Protein AF-A0A928JG37-F1 (afdb_monomer)

Secondary structure (DSSP, 8-state):
---EEEEE-TTT--EEEEETT-SEEE-TTT--EEE---SS--------HHHHHHHHHHHHHHHHHHHHHHHHHHHHHHHHHHHHHHHHHHHHHHHHHHHHHHHHHHHHS-S--HHHHHHHHHHHHHHHHHHHHHHHHHHHTT--

Radius of gyration: 41.73 Å; Cα contacts (8 Å, |Δi|>4): 65; chains: 1; bounding box: 72×25×118 Å

Foldseek 3Di:
DWDWDWDQDPPPRDTDTHTPPDQWDADPVPRDIDGDDPDPDPPVPPPPVVVVVVVVVVVVVVVVVVVVVVVVVVVVVVVLVVVVVVVVVVLVVQVVVLVVVVVVCVVVDDDPDPVVVVVSVCSNVVSVVVVVVVCCVSVVVVVD

Mean predicted aligned error: 17.7 Å

Solvent-accessible surface area (backbone atoms only — not comparable to full-atom values): 8722 Å² total; per-residue (Å²): 137,87,59,71,45,81,45,68,38,93,87,77,66,47,83,42,81,43,58,75,89,54,58,63,48,64,40,91,86,79,64,50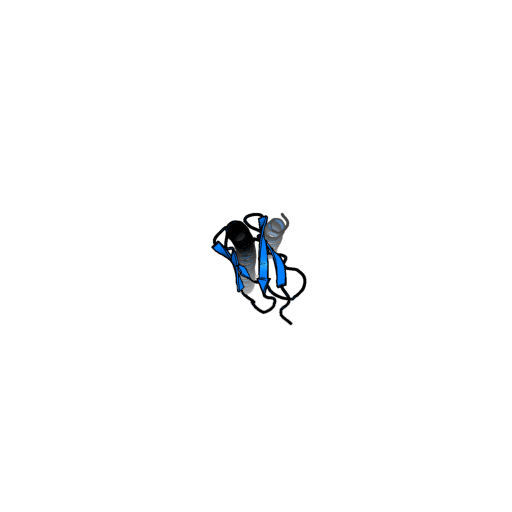,80,44,75,59,70,99,58,91,79,84,75,80,70,83,72,58,66,65,60,55,52,51,52,54,49,55,51,51,50,54,50,49,55,52,51,52,52,52,49,52,53,51,49,53,53,49,50,53,51,51,54,52,52,57,52,52,53,54,50,54,52,52,53,52,52,51,51,52,53,47,56,55,49,60,75,72,51,84,89,81,58,75,67,57,62,55,54,54,51,49,67,53,49,52,57,54,50,55,45,56,52,50,50,49,53,58,54,52,67,70,76,115

pLDDT: mean 72.77, std 12.43, range [42.16, 96.38]

Sequence (144 aa):
MINLIKLECPHCGANLEVKDDVRQCFCTYCGMKIVIDNNNEHIIRTIDEGQIREAELQYKLRILEIKEAKERESRERKVKLIAGISLGTLMLLSIIAGIICYTIAKNSYDNDNPLYGLGILFLIIIPCTCFIILLRVIFGVANK

Structure (mmCIF, N/CA/C/O backbone):
data_AF-A0A928JG37-F1
#
_entry.id   AF-A0A928JG37-F1
#
loop_
_atom_site.group_PDB
_atom_site.id
_atom_site.type_symbol
_atom_site.label_atom_id
_atom_site.label_alt_id
_atom_site.label_comp_id
_atom_site.label_asym_id
_atom_site.label_entity_id
_atom_site.label_seq_id
_atom_site.pdbx_PDB_ins_code
_atom_site.Cartn_x
_atom_site.Cartn_y
_atom_site.Cartn_z
_atom_site.occupancy
_atom_site.B_iso_or_equiv
_atom_site.auth_seq_id
_atom_site.auth_comp_id
_atom_site.auth_asym_id
_atom_site.auth_atom_id
_atom_site.pdbx_PDB_model_num
ATOM 1 N N . MET A 1 1 ? -21.736 2.932 73.886 1.00 42.16 1 MET A N 1
ATOM 2 C CA . MET A 1 1 ? -23.026 3.256 73.237 1.00 42.16 1 MET A CA 1
ATOM 3 C C . MET A 1 1 ? -23.073 2.510 71.919 1.00 42.16 1 MET A C 1
ATOM 5 O O . MET A 1 1 ? -22.064 2.509 71.231 1.00 42.16 1 MET A O 1
ATOM 9 N N . ILE A 1 2 ? -24.172 1.818 71.622 1.00 52.56 2 ILE A N 1
ATOM 10 C CA . ILE A 1 2 ? -24.361 1.083 70.364 1.00 52.56 2 ILE A CA 1
ATOM 11 C C . ILE A 1 2 ? -25.248 1.972 69.496 1.00 52.56 2 ILE A C 1
ATOM 13 O O . ILE A 1 2 ? -26.375 2.253 69.896 1.00 52.56 2 ILE A O 1
ATOM 17 N N . ASN A 1 3 ? -24.736 2.439 68.363 1.00 52.25 3 ASN A N 1
ATOM 18 C CA . ASN A 1 3 ? -25.525 3.192 67.394 1.00 52.25 3 ASN A CA 1
ATOM 19 C C . ASN A 1 3 ? -26.139 2.202 66.388 1.00 52.25 3 ASN A C 1
ATOM 21 O O . ASN A 1 3 ? -25.499 1.225 65.987 1.00 52.25 3 ASN A O 1
ATOM 25 N N . LEU A 1 4 ? -27.412 2.400 66.050 1.00 60.78 4 LEU A N 1
ATOM 26 C CA . LEU A 1 4 ? -28.122 1.606 65.050 1.00 60.78 4 LEU A CA 1
ATOM 27 C C . LEU A 1 4 ? -28.436 2.514 63.865 1.00 60.78 4 LEU A C 1
ATOM 29 O O . LEU A 1 4 ? -29.028 3.579 64.048 1.00 60.78 4 LEU A O 1
ATOM 33 N N . ILE A 1 5 ? -28.058 2.080 62.664 1.00 66.25 5 ILE A N 1
ATOM 34 C CA . ILE A 1 5 ? -28.374 2.773 61.417 1.00 66.25 5 ILE A CA 1
ATOM 35 C C . ILE A 1 5 ? -29.602 2.111 60.795 1.00 66.25 5 ILE A C 1
ATOM 37 O O . ILE A 1 5 ? -29.689 0.883 60.707 1.00 66.25 5 ILE A O 1
ATOM 41 N N . LYS A 1 6 ? -30.548 2.944 60.352 1.00 64.25 6 LYS A N 1
ATOM 42 C CA . LYS A 1 6 ? -31.675 2.524 59.515 1.00 64.25 6 LYS A CA 1
ATOM 43 C C . LYS A 1 6 ? -31.247 2.577 58.052 1.00 64.25 6 LYS A C 1
ATOM 45 O O . LYS A 1 6 ? -30.853 3.639 57.576 1.00 64.25 6 LYS A O 1
ATOM 50 N N . LEU A 1 7 ? -31.313 1.442 57.365 1.00 69.81 7 LEU A N 1
ATOM 51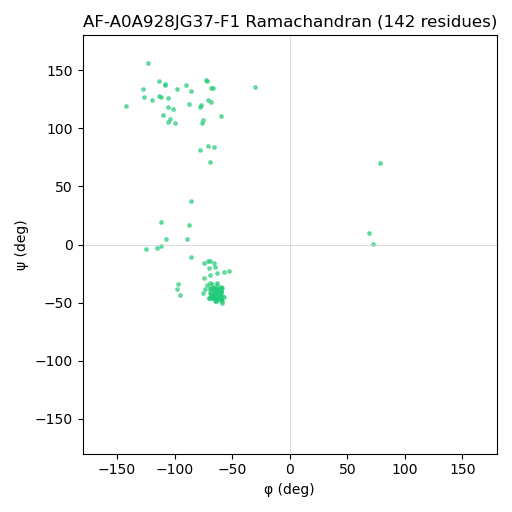 C CA . LEU A 1 7 ? -30.971 1.302 55.951 1.00 69.81 7 LEU A CA 1
ATOM 52 C C . LEU A 1 7 ? -32.135 0.642 55.209 1.00 69.81 7 LEU A C 1
ATOM 54 O O . LEU A 1 7 ? -32.663 -0.375 55.655 1.00 69.81 7 LEU A O 1
ATOM 58 N N . GLU A 1 8 ? -32.507 1.183 54.057 1.00 70.56 8 GLU A N 1
ATOM 59 C CA . GLU A 1 8 ? -33.472 0.550 53.159 1.00 70.56 8 GLU A CA 1
ATOM 60 C C . GLU A 1 8 ? -32.761 -0.445 52.233 1.00 70.56 8 GLU A C 1
ATOM 62 O O . GLU A 1 8 ? -31.726 -0.142 51.636 1.00 70.56 8 GLU A O 1
ATOM 67 N N . CYS A 1 9 ? -33.297 -1.661 52.110 1.00 71.19 9 CYS A N 1
ATOM 68 C CA . CYS A 1 9 ? -32.748 -2.651 51.189 1.00 71.19 9 CYS A CA 1
ATOM 69 C C . CYS A 1 9 ? -33.046 -2.251 49.731 1.00 71.19 9 CYS A C 1
ATOM 71 O O . CYS A 1 9 ? -34.220 -2.158 49.370 1.00 71.19 9 CYS A O 1
ATOM 73 N N . PRO A 1 10 ? -32.037 -2.132 48.847 1.00 70.81 10 PRO A N 1
ATOM 74 C CA . PRO A 1 10 ? -32.239 -1.691 47.462 1.00 70.81 10 PRO A CA 1
ATOM 75 C C . PRO A 1 10 ? -32.991 -2.706 46.585 1.00 70.81 10 PRO A C 1
ATOM 77 O O . PRO A 1 10 ? -33.432 -2.364 45.494 1.00 70.81 10 PRO A O 1
ATOM 80 N N . HIS A 1 11 ? -33.135 -3.955 47.038 1.00 67.25 11 HIS A N 1
ATOM 81 C CA . HIS A 1 11 ? -33.790 -5.018 46.273 1.00 67.25 11 HIS A CA 1
ATOM 82 C C . HIS A 1 11 ? -35.260 -5.239 46.650 1.00 67.25 11 HIS A C 1
ATOM 84 O O . HIS A 1 11 ? -36.062 -5.592 45.793 1.00 67.25 11 HIS A O 1
ATOM 90 N N . CYS A 1 12 ? -35.632 -5.056 47.920 1.00 73.75 12 CYS A N 1
ATOM 91 C CA . CYS A 1 12 ? -37.006 -5.293 48.384 1.00 73.75 12 CYS A CA 1
ATOM 92 C C . CYS A 1 12 ? -37.659 -4.093 49.082 1.00 73.75 12 CYS A C 1
ATOM 94 O O . CYS A 1 12 ? -38.822 -4.189 49.461 1.00 73.75 12 CYS A O 1
ATOM 96 N N . GLY A 1 13 ? -36.933 -2.991 49.290 1.00 71.88 13 GLY A N 1
ATOM 97 C CA . GLY A 1 13 ? -37.442 -1.792 49.965 1.00 71.88 13 GLY A CA 1
ATOM 98 C C . GLY A 1 13 ? -37.722 -1.972 51.461 1.00 71.88 13 GLY A C 1
ATOM 99 O O . GLY A 1 13 ? -38.336 -1.109 52.077 1.00 71.88 13 GLY A O 1
ATOM 100 N N . ALA A 1 14 ? -37.311 -3.092 52.065 1.00 75.31 14 ALA A N 1
ATOM 101 C CA . ALA A 1 14 ? -37.513 -3.320 53.490 1.00 75.31 14 ALA A CA 1
ATOM 102 C C . ALA A 1 14 ? -36.585 -2.428 54.328 1.00 75.31 14 ALA A C 1
ATOM 104 O O . ALA A 1 14 ? -35.407 -2.274 54.000 1.00 75.31 14 ALA A O 1
ATOM 105 N N . ASN A 1 15 ? -37.104 -1.903 55.440 1.00 73.12 15 ASN A N 1
ATOM 106 C CA . ASN A 1 15 ? -36.322 -1.176 56.437 1.00 73.12 15 ASN A CA 1
ATOM 107 C C . ASN A 1 15 ? -35.540 -2.161 57.312 1.00 73.12 15 ASN A C 1
ATOM 109 O O . ASN A 1 15 ? -36.133 -2.997 57.998 1.00 73.12 15 ASN A O 1
ATOM 113 N N . LEU A 1 16 ? -34.211 -2.073 57.278 1.00 73.56 16 LEU A N 1
ATOM 114 C CA . LEU A 1 16 ? -33.307 -2.865 58.105 1.00 73.56 16 LEU A CA 1
ATOM 115 C C . LEU A 1 16 ? -32.678 -1.972 59.171 1.00 73.56 16 LEU A C 1
ATOM 117 O O . LEU A 1 16 ? -32.212 -0.869 58.891 1.00 73.56 16 LEU A O 1
ATOM 121 N N . GLU A 1 17 ? -32.611 -2.497 60.390 1.00 65.44 17 GLU A N 1
ATOM 122 C CA . GLU A 1 17 ? -31.877 -1.889 61.495 1.00 65.44 17 GLU A CA 1
ATOM 123 C C . GLU A 1 17 ? -30.580 -2.678 61.692 1.00 65.44 17 GLU A C 1
ATOM 125 O O . GLU A 1 17 ? -30.598 -3.832 62.127 1.00 65.44 17 GLU A O 1
ATOM 130 N N . VAL A 1 18 ? -29.447 -2.084 61.313 1.00 68.88 18 VAL A N 1
ATOM 131 C CA . VAL A 1 18 ? -28.128 -2.734 61.364 1.00 68.88 18 VAL A CA 1
ATOM 132 C C . VAL A 1 18 ? -27.260 -2.020 62.398 1.00 68.88 18 VAL A C 1
ATOM 134 O O . VAL A 1 18 ? -27.305 -0.797 62.538 1.00 68.88 18 VAL A O 1
ATOM 137 N N . LYS A 1 19 ? -26.480 -2.792 63.164 1.00 63.88 19 LYS A N 1
ATOM 138 C CA . LYS A 1 19 ? -25.493 -2.237 64.099 1.00 63.88 19 LYS A CA 1
ATOM 139 C C . LYS A 1 19 ? -24.358 -1.582 63.309 1.00 63.88 19 LYS A C 1
ATOM 141 O O . LYS A 1 19 ? -23.833 -2.210 62.394 1.00 63.88 19 LYS A O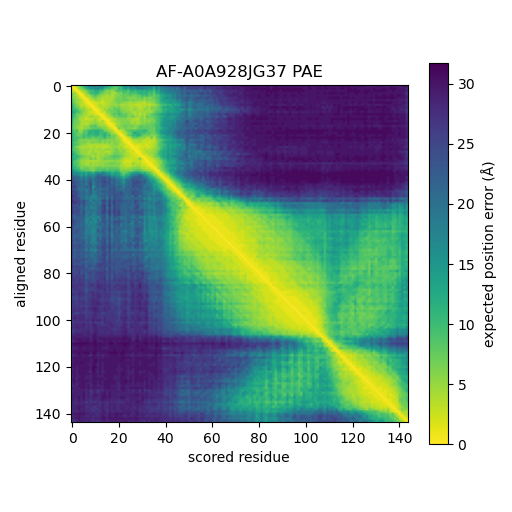 1
ATOM 146 N N . ASP A 1 20 ? -23.956 -0.384 63.726 1.00 60.22 20 ASP A N 1
ATOM 147 C CA . ASP A 1 20 ? -22.933 0.458 63.073 1.00 60.22 20 ASP A CA 1
ATOM 148 C C . ASP A 1 20 ? -21.582 -0.248 62.810 1.00 60.22 20 ASP A C 1
ATOM 150 O O . ASP A 1 20 ? -20.814 0.138 61.939 1.00 60.22 20 ASP A O 1
ATOM 154 N N . ASP A 1 21 ? -21.284 -1.312 63.559 1.00 60.59 21 ASP A N 1
ATOM 155 C CA . ASP A 1 21 ? -19.982 -1.994 63.549 1.00 60.59 21 ASP A CA 1
ATOM 156 C C . ASP A 1 21 ? -19.865 -3.124 62.501 1.00 60.59 21 ASP A C 1
ATOM 158 O O . ASP A 1 21 ? -18.877 -3.858 62.451 1.00 60.59 21 ASP A O 1
ATOM 162 N N . VAL A 1 22 ? -20.885 -3.323 61.658 1.00 62.94 22 VAL A N 1
ATOM 163 C CA . VAL A 1 22 ? -20.935 -4.458 60.725 1.00 62.94 22 VAL A CA 1
ATOM 164 C C . VAL A 1 22 ? -20.765 -3.995 59.277 1.00 62.94 22 VAL A C 1
ATOM 166 O O . VAL A 1 22 ? -21.663 -3.413 58.681 1.00 62.94 22 VAL A O 1
ATOM 169 N N . ARG A 1 23 ? -19.624 -4.345 58.668 1.00 63.69 23 ARG A N 1
ATOM 170 C CA . ARG A 1 23 ? -19.285 -4.009 57.265 1.00 63.69 23 ARG A CA 1
ATOM 171 C C . ARG A 1 23 ? -20.111 -4.762 56.214 1.00 63.69 23 ARG A C 1
ATOM 173 O O . ARG A 1 23 ? -20.152 -4.370 55.050 1.00 63.69 23 ARG A O 1
ATOM 180 N N . GLN A 1 24 ? -20.712 -5.891 56.590 1.00 67.69 24 GLN A N 1
ATOM 181 C CA . GLN A 1 24 ? -21.492 -6.749 55.694 1.00 67.69 24 GLN A CA 1
ATOM 182 C C . GLN A 1 24 ? -22.700 -7.310 56.439 1.00 67.69 24 GLN A C 1
ATOM 184 O O . GLN A 1 24 ? -22.537 -8.037 57.417 1.00 67.69 24 GLN A O 1
ATOM 189 N N . CYS A 1 25 ? -23.906 -7.012 55.970 1.00 72.56 25 CYS A N 1
ATOM 190 C CA . CYS A 1 25 ? -25.141 -7.530 56.544 1.00 72.56 25 CYS A CA 1
ATOM 191 C C . CYS A 1 25 ? -25.961 -8.274 55.488 1.00 72.56 25 CYS A C 1
ATOM 193 O O . CYS A 1 25 ? -25.805 -8.072 54.285 1.00 72.56 25 CYS A O 1
ATOM 195 N N . PHE A 1 26 ? -26.822 -9.177 55.943 1.00 73.06 26 PHE A N 1
ATOM 196 C CA . PHE A 1 26 ? -27.764 -9.876 55.079 1.00 73.06 26 PHE A CA 1
ATOM 197 C C . PHE A 1 26 ? -29.161 -9.353 55.359 1.00 73.06 26 PHE A C 1
ATOM 199 O O . PHE A 1 26 ? -29.542 -9.163 56.517 1.00 73.06 26 PHE A O 1
ATOM 206 N N . CYS A 1 27 ? -29.937 -9.135 54.304 1.00 76.81 27 CYS A N 1
ATOM 207 C CA . CYS A 1 27 ? -31.335 -8.792 54.466 1.00 76.81 27 CYS A CA 1
ATOM 208 C C . CYS A 1 27 ? -32.114 -9.984 55.027 1.00 76.81 27 CYS A C 1
ATOM 210 O O . CYS A 1 27 ? -32.161 -11.043 54.407 1.00 76.81 27 CYS A O 1
ATOM 212 N N . THR A 1 28 ? -32.778 -9.794 56.167 1.00 74.25 28 THR A N 1
ATOM 213 C CA . THR A 1 28 ? -33.654 -10.801 56.791 1.00 74.25 28 THR A CA 1
ATOM 214 C C . THR A 1 28 ? -34.888 -11.126 55.952 1.00 74.25 28 THR A C 1
ATOM 216 O O . THR A 1 28 ? -35.491 -12.175 56.148 1.00 74.25 28 THR A O 1
ATOM 219 N N . TYR A 1 29 ? -35.257 -10.249 55.015 1.00 77.81 29 TYR A N 1
ATOM 220 C CA . TYR A 1 29 ? -36.450 -10.405 54.183 1.00 77.81 29 TYR A CA 1
ATOM 221 C C . TYR A 1 29 ? -36.157 -11.052 52.825 1.00 77.81 29 TYR A C 1
ATOM 223 O O . TYR A 1 29 ? -36.910 -11.920 52.398 1.00 77.81 29 TYR A O 1
ATOM 231 N N . CYS A 1 30 ? -35.083 -10.648 52.134 1.00 74.69 30 CYS A N 1
ATOM 232 C CA . CYS A 1 30 ? -34.765 -11.147 50.787 1.00 74.69 30 CYS A CA 1
ATOM 233 C C . CYS A 1 30 ? -33.460 -11.954 50.699 1.00 74.69 30 CYS A C 1
ATOM 235 O O . CYS A 1 30 ? -33.119 -12.441 49.626 1.00 74.69 30 CYS A O 1
ATOM 237 N N . GLY A 1 31 ? -32.706 -12.083 51.795 1.00 71.75 31 GLY A N 1
ATOM 238 C CA . GLY A 1 31 ? -31.443 -12.827 51.840 1.00 71.75 31 GLY A CA 1
ATOM 239 C C . GLY A 1 31 ? -30.269 -12.156 51.118 1.00 71.75 31 GLY A C 1
ATOM 240 O O . GLY A 1 31 ? -29.170 -12.706 51.103 1.00 71.75 31 GLY A O 1
ATOM 241 N N . MET A 1 32 ? -30.467 -10.972 50.530 1.00 70.50 32 MET A N 1
ATOM 242 C CA . MET A 1 32 ? -29.428 -10.265 49.784 1.00 70.50 32 MET A CA 1
ATOM 243 C C . MET A 1 32 ? -28.291 -9.798 50.699 1.00 70.50 32 MET A C 1
ATOM 245 O O . MET A 1 32 ? -28.530 -9.220 51.761 1.00 70.50 32 MET A O 1
ATOM 249 N N . LYS A 1 33 ? -27.049 -10.021 50.255 1.00 76.19 33 LYS A N 1
ATOM 250 C CA . LYS A 1 33 ? -25.837 -9.523 50.908 1.00 76.19 33 LYS A CA 1
ATOM 251 C C . LYS A 1 33 ? -25.652 -8.036 50.598 1.00 76.19 33 LYS A C 1
ATOM 253 O O . LYS A 1 33 ? -25.503 -7.666 49.439 1.00 76.19 33 LYS A O 1
ATOM 258 N N . ILE A 1 34 ? -25.624 -7.206 51.633 1.00 72.00 34 ILE A N 1
ATOM 259 C CA . ILE A 1 34 ? -25.435 -5.757 51.561 1.00 72.00 34 ILE A CA 1
ATOM 260 C C . ILE A 1 34 ? -24.068 -5.432 52.172 1.00 72.00 34 ILE A C 1
ATOM 262 O O . ILE A 1 34 ? -23.756 -5.857 53.286 1.00 72.00 34 ILE A O 1
ATOM 266 N N . VAL A 1 35 ? -23.232 -4.710 51.427 1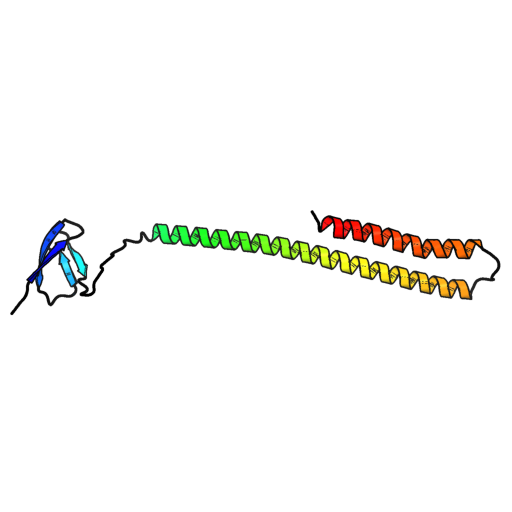.00 73.88 35 VAL A N 1
ATOM 267 C CA . VAL A 1 35 ? -21.909 -4.257 51.880 1.00 73.88 35 VAL A CA 1
ATOM 268 C C . VAL A 1 35 ? -22.008 -2.764 52.176 1.00 73.88 35 VAL A C 1
ATOM 270 O O . VAL A 1 35 ? -22.343 -1.989 51.286 1.00 73.88 35 VAL A O 1
ATOM 273 N N . ILE A 1 36 ? -21.762 -2.377 53.427 1.00 67.62 36 ILE A N 1
ATOM 274 C CA . ILE A 1 36 ? -21.846 -0.989 53.894 1.00 67.62 36 ILE A CA 1
ATOM 275 C C . ILE A 1 36 ? -20.414 -0.449 53.925 1.00 67.62 36 ILE A C 1
ATOM 277 O O . ILE A 1 36 ? -19.638 -0.828 54.802 1.00 67.62 36 ILE A O 1
ATOM 281 N N . ASP A 1 37 ? -20.047 0.387 52.950 1.00 63.50 37 ASP A N 1
ATOM 282 C CA . ASP A 1 37 ? -18.734 1.050 52.916 1.00 63.50 37 ASP A CA 1
ATOM 283 C C . ASP A 1 37 ? -18.884 2.532 53.293 1.00 63.50 37 ASP A C 1
ATOM 285 O O . ASP A 1 37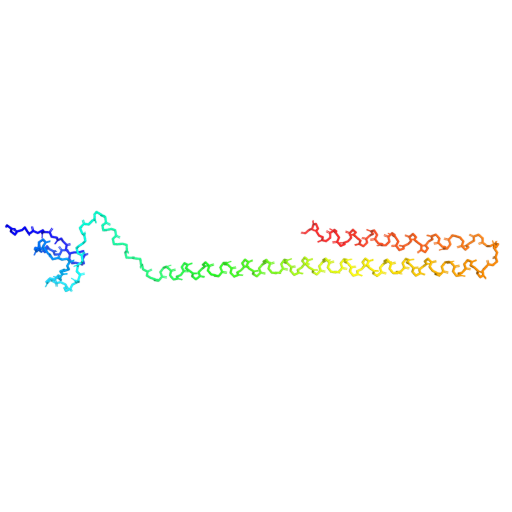 ? -19.719 3.236 52.728 1.00 63.50 37 ASP A O 1
ATOM 289 N N . ASN A 1 38 ? -18.126 3.001 54.286 1.00 53.69 38 ASN A N 1
ATOM 290 C CA . ASN A 1 38 ? -18.319 4.307 54.937 1.00 53.69 38 ASN A CA 1
ATOM 291 C C . ASN A 1 38 ? -17.612 5.463 54.204 1.00 53.69 38 ASN A C 1
ATOM 293 O O . ASN A 1 38 ? -17.067 6.365 54.833 1.00 53.69 38 ASN A O 1
ATOM 297 N N . ASN A 1 39 ? -17.596 5.437 52.874 1.00 49.47 39 ASN A N 1
ATOM 298 C CA . ASN A 1 39 ? -17.105 6.546 52.068 1.00 49.47 39 ASN A CA 1
ATOM 299 C C . ASN A 1 39 ? -18.177 6.940 51.054 1.00 49.47 39 ASN A C 1
ATOM 301 O O . ASN A 1 39 ? -18.702 6.099 50.330 1.00 49.47 39 ASN A O 1
ATOM 305 N N . ASN A 1 40 ? -18.499 8.233 51.070 1.00 47.84 40 ASN A N 1
ATOM 306 C CA . ASN A 1 40 ? -19.389 8.937 50.157 1.00 47.84 40 ASN A CA 1
ATOM 307 C C . ASN A 1 40 ? -19.420 8.346 48.737 1.00 47.84 40 ASN A C 1
ATOM 309 O O . ASN A 1 40 ? -18.378 8.118 48.129 1.00 47.84 40 ASN A O 1
ATOM 313 N N . GLU A 1 41 ? -20.647 8.236 48.218 1.00 47.12 41 GLU A N 1
ATOM 314 C CA . GLU A 1 41 ? -21.014 7.889 46.838 1.00 47.12 41 GLU A CA 1
ATOM 315 C C . GLU A 1 41 ? -20.944 6.395 46.478 1.00 47.12 41 GLU A C 1
ATOM 317 O O . GLU A 1 41 ? -20.181 5.949 45.623 1.00 47.12 41 GLU A O 1
ATOM 322 N N . HIS A 1 42 ? -21.876 5.619 47.046 1.00 45.06 42 HIS A N 1
ATOM 323 C CA . HIS A 1 42 ? -22.293 4.322 46.496 1.00 45.06 42 HIS A CA 1
ATOM 324 C C . HIS A 1 42 ? -23.062 4.512 45.184 1.00 45.06 42 HIS A C 1
ATOM 326 O O . HIS A 1 42 ? -24.272 4.300 45.111 1.00 45.06 42 HIS A O 1
ATOM 332 N N . ILE A 1 43 ? -22.368 4.895 44.113 1.00 49.69 43 ILE A N 1
ATOM 333 C CA . ILE A 1 43 ? -22.881 4.662 42.764 1.00 49.69 43 ILE A CA 1
ATOM 334 C C . ILE A 1 43 ? -22.634 3.183 42.455 1.00 49.69 43 ILE A C 1
ATOM 336 O O . ILE A 1 43 ? -21.669 2.820 41.783 1.00 49.69 43 ILE A O 1
ATOM 340 N N . ILE A 1 44 ? -23.512 2.309 42.950 1.00 52.91 44 ILE A N 1
ATOM 341 C CA . ILE A 1 44 ? -23.574 0.922 42.482 1.00 52.91 44 ILE A CA 1
ATOM 342 C C . ILE A 1 44 ? -24.143 0.978 41.061 1.00 52.91 44 ILE A C 1
ATOM 344 O O . ILE A 1 44 ? -25.349 0.887 40.844 1.00 52.91 44 ILE A O 1
ATOM 348 N N . ARG A 1 45 ? -23.278 1.210 40.067 1.00 54.28 45 ARG A N 1
ATOM 349 C CA . ARG A 1 45 ? -23.646 1.007 38.665 1.00 54.28 45 ARG A CA 1
ATOM 350 C C . ARG A 1 45 ? -23.642 -0.495 38.446 1.00 54.28 45 ARG A C 1
ATOM 352 O O . ARG A 1 45 ? -22.578 -1.107 38.406 1.00 54.28 45 ARG A O 1
ATOM 359 N N . THR A 1 46 ? -24.820 -1.087 38.313 1.00 58.16 46 THR A N 1
ATOM 360 C CA . THR A 1 46 ? -24.975 -2.430 37.755 1.00 58.16 46 THR A CA 1
ATOM 361 C C . THR A 1 46 ? -24.557 -2.343 36.292 1.00 58.16 46 THR A C 1
ATOM 363 O O . THR A 1 46 ? -25.372 -2.057 35.419 1.00 58.16 46 THR A O 1
ATOM 366 N N . ILE A 1 47 ? -23.253 -2.437 36.023 1.00 60.22 47 ILE A N 1
ATOM 367 C CA . ILE A 1 47 ? -22.777 -2.473 34.649 1.00 60.22 47 ILE A CA 1
ATOM 368 C C . ILE A 1 47 ? -23.073 -3.881 34.160 1.00 60.22 47 ILE A C 1
ATOM 370 O O . ILE A 1 47 ? -22.427 -4.838 34.575 1.00 60.22 47 ILE A O 1
ATOM 374 N N . ASP A 1 48 ? -24.107 -3.992 33.338 1.00 60.00 48 ASP A N 1
ATOM 375 C CA . ASP A 1 48 ? -24.493 -5.247 32.719 1.00 60.00 48 ASP A CA 1
ATOM 376 C C . ASP A 1 48 ? -23.303 -5.741 31.878 1.00 60.00 48 ASP A C 1
ATOM 378 O O . ASP A 1 48 ? -22.919 -5.108 30.887 1.00 60.00 48 ASP A O 1
ATOM 382 N N . GLU A 1 49 ? -22.657 -6.830 32.305 1.00 67.75 49 GLU A N 1
ATOM 383 C CA . GLU A 1 49 ? -21.427 -7.350 31.684 1.00 67.75 49 GLU A CA 1
ATOM 384 C C . GLU A 1 49 ? -21.618 -7.648 30.187 1.00 67.75 49 GLU A C 1
ATOM 386 O O . GLU A 1 49 ? -20.658 -7.622 29.411 1.00 67.75 49 GLU A O 1
ATOM 391 N N . GLY A 1 50 ? -22.869 -7.876 29.767 1.00 69.75 50 GLY A N 1
ATOM 392 C CA . GLY A 1 50 ? -23.262 -8.016 28.368 1.00 69.75 50 GLY A CA 1
ATOM 393 C C . GLY A 1 50 ? -22.949 -6.774 27.529 1.00 69.75 50 GLY A C 1
ATOM 394 O O . GLY A 1 50 ? -22.320 -6.898 26.480 1.00 69.75 50 GLY A O 1
ATOM 395 N N . GLN A 1 51 ? -23.285 -5.571 28.008 1.00 73.56 51 GLN A N 1
ATOM 396 C CA . GLN A 1 51 ? -23.069 -4.337 27.240 1.00 73.56 51 GLN A CA 1
ATOM 397 C C . GLN A 1 51 ? -21.591 -3.954 27.138 1.00 73.56 51 GLN A C 1
ATOM 399 O O . GLN A 1 51 ? -21.148 -3.476 26.092 1.00 73.56 51 GLN A O 1
ATOM 404 N N . ILE A 1 52 ? -20.799 -4.213 28.186 1.00 78.06 52 ILE A N 1
ATOM 405 C CA . ILE A 1 52 ? -19.340 -4.030 28.119 1.00 78.06 52 ILE A CA 1
ATOM 406 C C . ILE A 1 52 ? -18.749 -4.963 27.059 1.00 78.06 52 ILE A C 1
ATOM 408 O O . ILE A 1 52 ? -17.939 -4.539 26.235 1.00 78.06 52 ILE A O 1
ATOM 412 N N . ARG A 1 53 ? -19.178 -6.230 27.042 1.00 82.44 53 ARG A N 1
ATOM 413 C CA . ARG A 1 53 ? -18.656 -7.236 26.114 1.00 82.44 53 ARG A CA 1
ATOM 414 C C . ARG A 1 53 ? -19.007 -6.922 24.661 1.00 82.44 53 ARG A C 1
ATOM 416 O O . ARG A 1 53 ? -18.166 -7.106 23.781 1.00 82.44 53 ARG A O 1
ATOM 423 N N . GLU A 1 54 ? -20.209 -6.415 24.405 1.00 86.56 54 GLU A N 1
ATOM 424 C CA . GLU A 1 54 ? -20.617 -5.949 23.077 1.00 86.56 54 GLU A CA 1
ATOM 425 C C . GLU A 1 54 ? -19.802 -4.733 22.619 1.00 86.56 54 GLU A C 1
ATOM 427 O O . GLU A 1 54 ? -19.308 -4.717 21.489 1.00 86.56 54 GLU A O 1
ATOM 432 N N . ALA A 1 55 ? -19.580 -3.753 23.500 1.00 87.69 55 ALA A N 1
ATOM 433 C CA . ALA A 1 55 ? -18.762 -2.579 23.200 1.00 87.69 55 ALA A CA 1
ATOM 434 C C . ALA A 1 55 ? -17.296 -2.951 22.909 1.00 87.69 55 ALA A C 1
ATOM 436 O O . ALA A 1 55 ? -16.698 -2.453 21.950 1.00 87.69 55 ALA A O 1
ATOM 437 N N . GLU A 1 56 ? -16.719 -3.873 23.685 1.00 90.69 56 G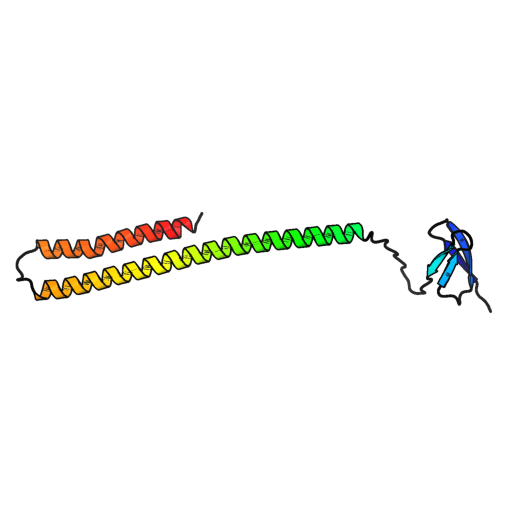LU A N 1
ATOM 438 C CA . GLU A 1 56 ? -15.376 -4.403 23.437 1.00 90.69 56 GLU A CA 1
ATOM 439 C C . GLU A 1 56 ? -15.282 -5.153 22.106 1.00 90.69 56 GLU A C 1
ATOM 441 O O . GLU A 1 56 ? -14.289 -5.016 21.383 1.00 90.69 56 GLU A O 1
ATOM 446 N N . LEU A 1 57 ? -16.303 -5.945 21.766 1.00 93.25 57 LEU A N 1
ATOM 447 C CA . LEU A 1 57 ? -16.344 -6.686 20.510 1.00 93.25 57 LEU A CA 1
ATOM 448 C C . LEU A 1 57 ? -16.420 -5.730 19.314 1.00 93.25 57 LEU A C 1
ATOM 450 O O . LEU A 1 57 ? -15.633 -5.866 18.376 1.00 93.25 57 LEU A O 1
ATOM 454 N N . GLN A 1 58 ? -17.294 -4.723 19.370 1.00 94.00 58 GLN A N 1
ATOM 455 C CA . GLN A 1 58 ? -17.408 -3.700 18.327 1.00 94.00 58 GLN A CA 1
ATOM 456 C C . GLN A 1 58 ? -16.108 -2.909 18.145 1.00 94.00 58 GLN A C 1
ATOM 458 O O . GLN A 1 58 ? -15.686 -2.651 17.016 1.00 94.00 58 GLN A O 1
ATOM 463 N N . TYR A 1 59 ? -15.433 -2.556 19.240 1.00 93.81 59 TYR A N 1
ATOM 464 C CA . TYR A 1 59 ? -14.145 -1.872 19.181 1.00 93.81 59 TYR A CA 1
ATOM 465 C C . TYR A 1 59 ? -13.064 -2.735 18.515 1.00 93.81 59 TYR A C 1
ATOM 467 O O . TYR A 1 59 ? -12.330 -2.252 17.647 1.00 93.81 59 TYR A O 1
ATOM 475 N N . LYS A 1 60 ? -12.995 -4.027 18.866 1.00 94.88 60 LYS A N 1
ATOM 476 C CA . LYS A 1 60 ? -12.064 -4.981 18.246 1.00 94.88 60 LYS A CA 1
ATOM 477 C C . LYS A 1 60 ? -12.316 -5.122 16.746 1.00 94.88 60 LYS A C 1
ATOM 479 O O . LYS A 1 60 ? -11.355 -5.044 15.985 1.00 94.88 60 LYS A O 1
ATOM 484 N N . LEU A 1 61 ? -13.574 -5.263 16.320 1.00 95.75 61 LEU A N 1
ATOM 485 C CA . LEU A 1 61 ? -13.939 -5.335 14.900 1.00 95.75 61 LEU A CA 1
ATOM 486 C C . LEU A 1 61 ? -13.492 -4.079 14.142 1.00 95.75 61 LEU A C 1
ATOM 488 O O . LEU A 1 61 ? -12.778 -4.189 13.147 1.00 95.75 61 LEU A O 1
ATOM 492 N N . ARG A 1 62 ? -13.782 -2.885 14.674 1.00 95.31 62 ARG A N 1
ATOM 493 C CA . ARG A 1 62 ? -13.365 -1.616 14.056 1.00 95.31 62 ARG A CA 1
ATOM 494 C C . ARG A 1 62 ? -11.844 -1.503 13.914 1.00 95.31 62 ARG A C 1
ATOM 496 O O . ARG A 1 62 ? -11.346 -1.022 12.898 1.00 95.31 62 ARG A O 1
ATOM 503 N N . ILE A 1 63 ? -11.078 -1.926 14.923 1.00 96.38 63 ILE A N 1
ATOM 504 C CA . ILE A 1 63 ? -9.610 -1.915 14.832 1.00 96.38 63 ILE A CA 1
ATOM 505 C C . ILE A 1 63 ? -9.121 -2.864 13.738 1.00 96.38 63 ILE A C 1
ATOM 507 O O . ILE A 1 63 ? -8.178 -2.518 13.024 1.00 96.38 63 ILE A O 1
ATOM 511 N N . LEU A 1 64 ? -9.716 -4.054 13.626 1.00 95.88 64 LEU A N 1
ATOM 512 C CA . LEU A 1 64 ? -9.350 -5.029 12.599 1.00 95.88 64 LEU A CA 1
ATOM 513 C C . LEU A 1 64 ? -9.611 -4.469 11.197 1.00 95.88 64 LEU A C 1
ATOM 515 O O . LEU A 1 64 ? -8.697 -4.479 10.377 1.00 95.88 64 LEU A O 1
ATOM 519 N N . GLU A 1 65 ? -10.775 -3.864 10.961 1.00 94.94 65 GLU A N 1
ATOM 520 C CA . GLU A 1 65 ? -11.110 -3.216 9.684 1.00 94.94 65 GLU A CA 1
ATOM 521 C C . GLU A 1 65 ? -10.102 -2.120 9.307 1.00 94.94 65 GLU A C 1
ATOM 523 O O . GLU A 1 65 ? -9.602 -2.075 8.182 1.00 94.94 65 GLU A O 1
ATOM 528 N N . ILE A 1 66 ? -9.733 -1.259 10.263 1.00 95.94 66 ILE A N 1
ATOM 529 C CA . ILE A 1 66 ? -8.740 -0.198 10.036 1.00 95.94 66 ILE A CA 1
ATOM 530 C C . ILE A 1 66 ? -7.356 -0.790 9.740 1.00 95.94 66 ILE A C 1
ATOM 532 O O . ILE A 1 66 ? -6.621 -0.248 8.909 1.00 95.94 66 ILE A O 1
ATOM 536 N N . LYS A 1 67 ? -6.966 -1.879 10.415 1.00 94.50 67 LYS A N 1
ATOM 537 C CA . LYS A 1 67 ? -5.690 -2.564 10.155 1.00 94.50 67 LYS A CA 1
ATOM 538 C C . LYS A 1 67 ? -5.665 -3.151 8.748 1.00 94.50 67 LYS A C 1
ATOM 540 O O . LYS A 1 67 ? -4.711 -2.890 8.020 1.00 94.50 67 LYS A O 1
ATOM 545 N N . GLU A 1 68 ? -6.714 -3.859 8.341 1.00 93.94 68 GLU A N 1
ATOM 546 C CA . GLU A 1 68 ? -6.817 -4.432 6.997 1.00 93.94 68 GLU A CA 1
ATOM 547 C C . GLU A 1 68 ? -6.802 -3.353 5.908 1.00 93.94 68 GLU A C 1
ATOM 549 O O . GLU A 1 68 ? -6.093 -3.492 4.909 1.00 93.94 68 GLU A O 1
ATOM 554 N N . ALA A 1 69 ? -7.523 -2.246 6.112 1.00 91.62 69 ALA A N 1
ATOM 555 C CA . ALA A 1 69 ? -7.520 -1.114 5.188 1.00 91.62 69 ALA A CA 1
ATOM 556 C C . ALA A 1 69 ? -6.109 -0.522 5.026 1.00 91.62 69 ALA A C 1
ATOM 558 O O . ALA A 1 69 ? -5.619 -0.363 3.906 1.00 91.62 69 ALA A O 1
ATOM 559 N N . LYS A 1 70 ? -5.400 -0.285 6.138 1.00 92.00 70 LYS A N 1
ATOM 560 C CA . LYS A 1 70 ? -4.018 0.220 6.117 1.00 92.00 70 LYS A CA 1
ATOM 561 C C . LYS A 1 70 ? -3.048 -0.754 5.456 1.00 92.00 70 LYS A C 1
ATOM 563 O O . LYS A 1 70 ? -2.144 -0.325 4.735 1.00 92.00 70 LYS A O 1
ATOM 568 N N . GLU A 1 71 ? -3.210 -2.055 5.680 1.00 91.81 71 GLU A N 1
ATOM 569 C CA . GLU A 1 71 ? -2.368 -3.071 5.053 1.00 91.81 71 GLU A CA 1
ATOM 570 C C . GLU A 1 71 ? -2.560 -3.112 3.536 1.00 91.81 71 GLU A C 1
ATOM 572 O O . GLU A 1 71 ? -1.556 -3.138 2.814 1.00 91.81 71 GLU A O 1
ATOM 577 N N . ARG A 1 72 ? -3.806 -3.041 3.046 1.00 87.81 72 ARG A N 1
ATOM 578 C CA . ARG A 1 72 ? -4.116 -2.958 1.608 1.00 87.81 72 ARG A CA 1
ATOM 579 C C . ARG A 1 72 ? -3.466 -1.734 0.972 1.00 87.81 72 ARG A C 1
ATOM 581 O O . ARG A 1 72 ? -2.692 -1.886 0.029 1.00 87.81 72 ARG A O 1
ATOM 588 N N . GLU A 1 73 ? -3.647 -0.553 1.561 1.00 89.50 73 GLU A N 1
ATOM 589 C CA . GLU A 1 73 ? -3.005 0.670 1.067 1.00 89.50 73 GLU A CA 1
ATOM 590 C C . GLU A 1 73 ? -1.472 0.587 1.095 1.00 89.50 73 GLU A C 1
ATOM 592 O O . GLU A 1 73 ? -0.784 1.089 0.203 1.00 89.50 73 GLU A O 1
ATOM 597 N N . SER A 1 74 ? -0.895 -0.015 2.141 1.00 87.75 74 SER A N 1
ATOM 598 C CA . SER A 1 74 ? 0.558 -0.170 2.251 1.00 87.75 74 SER A CA 1
ATOM 599 C C . SER A 1 74 ? 1.107 -1.114 1.180 1.00 87.75 74 SER A C 1
ATOM 601 O O . SER A 1 74 ? 2.181 -0.862 0.632 1.00 87.75 74 SER A O 1
ATOM 603 N N . ARG A 1 75 ? 0.364 -2.178 0.851 1.00 86.50 75 ARG A N 1
ATOM 604 C CA . ARG A 1 75 ? 0.725 -3.147 -0.182 1.00 86.50 75 ARG A CA 1
ATOM 605 C C . ARG A 1 75 ? 0.656 -2.500 -1.556 1.00 86.50 75 ARG A C 1
ATOM 607 O O . ARG A 1 75 ? 1.614 -2.610 -2.311 1.00 86.50 75 ARG A O 1
ATOM 614 N N . GLU A 1 76 ? -0.407 -1.759 -1.843 1.00 84.25 76 GLU A N 1
ATOM 615 C CA . GLU A 1 76 ? -0.543 -1.018 -3.098 1.00 84.25 76 GLU A CA 1
ATOM 616 C C . GLU A 1 76 ? 0.559 0.027 -3.272 1.00 84.25 76 GLU A C 1
ATOM 618 O O . GLU A 1 76 ? 1.176 0.091 -4.334 1.00 84.25 76 GLU A O 1
ATOM 623 N N . ARG A 1 77 ? 0.881 0.799 -2.224 1.00 81.75 77 ARG A N 1
ATOM 624 C CA . ARG A 1 77 ? 1.999 1.756 -2.260 1.00 81.75 77 ARG A CA 1
ATOM 625 C C . ARG A 1 77 ? 3.331 1.066 -2.538 1.00 81.75 77 ARG A C 1
ATOM 627 O O . ARG A 1 77 ? 4.077 1.518 -3.402 1.00 81.75 77 ARG A O 1
ATOM 634 N N . LYS A 1 78 ? 3.621 -0.043 -1.853 1.00 82.38 78 LYS A N 1
ATOM 635 C CA . LYS A 1 78 ? 4.855 -0.816 -2.065 1.00 82.38 78 LYS A CA 1
ATOM 636 C C . LYS A 1 78 ? 4.928 -1.391 -3.478 1.00 82.38 78 LYS A C 1
ATOM 638 O O . LYS A 1 78 ? 5.971 -1.277 -4.108 1.00 82.38 78 LYS A O 1
ATOM 643 N N . VAL A 1 79 ? 3.835 -1.952 -3.995 1.00 82.19 79 VAL A N 1
ATOM 644 C CA . VAL A 1 79 ? 3.779 -2.493 -5.362 1.00 82.19 79 VAL A CA 1
ATOM 645 C C . V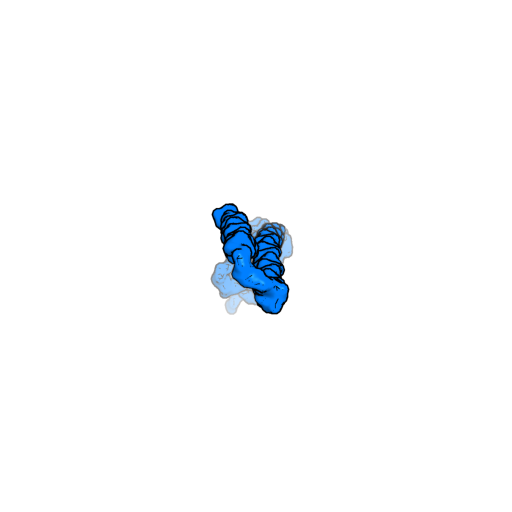AL A 1 79 ? 3.981 -1.384 -6.394 1.00 82.19 79 VAL A C 1
ATOM 647 O O . VAL A 1 79 ? 4.792 -1.556 -7.298 1.00 82.19 79 VAL A O 1
ATOM 650 N N . LYS A 1 80 ? 3.335 -0.221 -6.230 1.00 77.38 80 LYS A N 1
ATOM 651 C CA . LYS A 1 80 ? 3.529 0.947 -7.108 1.00 77.38 80 LYS A CA 1
ATOM 652 C C . LYS A 1 80 ? 4.983 1.440 -7.089 1.00 77.38 80 LYS A C 1
ATOM 654 O O . LYS A 1 80 ? 5.551 1.699 -8.148 1.00 77.38 80 LYS A O 1
ATOM 659 N N . LEU A 1 81 ? 5.608 1.513 -5.910 1.00 79.44 81 LEU A N 1
ATOM 660 C CA . LEU A 1 81 ? 7.013 1.914 -5.760 1.00 79.44 81 LEU A CA 1
ATOM 661 C C . LEU A 1 81 ? 7.978 0.909 -6.404 1.00 79.44 81 LEU A C 1
ATOM 663 O O . LEU A 1 81 ? 8.848 1.306 -7.175 1.00 79.44 81 LEU A O 1
ATOM 667 N N . ILE A 1 82 ? 7.814 -0.387 -6.131 1.00 81.50 82 ILE A N 1
ATOM 668 C CA . ILE A 1 82 ? 8.674 -1.445 -6.685 1.00 81.50 82 ILE A CA 1
ATOM 669 C C . ILE A 1 82 ? 8.513 -1.527 -8.210 1.00 81.50 82 ILE A C 1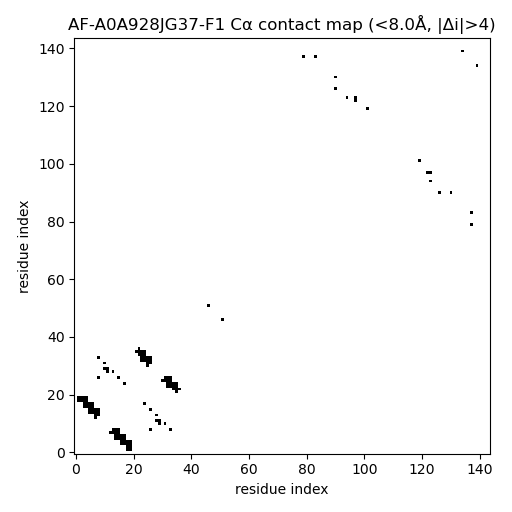
ATOM 671 O O . ILE A 1 82 ? 9.512 -1.615 -8.927 1.00 81.50 82 ILE A O 1
ATOM 675 N N . ALA A 1 83 ? 7.283 -1.431 -8.724 1.00 78.44 83 ALA A N 1
ATOM 676 C CA . ALA A 1 83 ? 7.018 -1.384 -10.160 1.00 78.44 83 ALA A CA 1
ATOM 677 C C . ALA A 1 83 ? 7.716 -0.182 -10.820 1.00 78.44 83 ALA A C 1
ATOM 679 O O . ALA A 1 83 ? 8.391 -0.353 -11.832 1.00 78.44 83 ALA A O 1
ATOM 680 N N . GLY A 1 84 ? 7.654 1.007 -10.208 1.00 78.00 84 GLY A N 1
ATOM 681 C CA . GLY A 1 84 ? 8.363 2.193 -10.698 1.00 78.00 84 GLY A CA 1
ATOM 682 C C . GLY A 1 84 ? 9.890 2.034 -10.714 1.00 78.00 84 GLY A C 1
ATOM 683 O O . GLY A 1 84 ? 10.533 2.359 -11.712 1.00 78.00 84 GLY A O 1
ATOM 684 N N . ILE A 1 85 ? 10.477 1.486 -9.644 1.00 82.56 85 ILE A N 1
ATOM 685 C CA . ILE A 1 85 ? 11.933 1.281 -9.530 1.00 82.56 85 ILE A CA 1
ATOM 686 C C . ILE A 1 85 ? 12.430 0.229 -10.537 1.00 82.56 85 ILE A C 1
ATOM 688 O O . ILE A 1 85 ? 13.432 0.446 -11.221 1.00 82.56 85 ILE A O 1
ATOM 692 N N . SER A 1 86 ? 11.727 -0.899 -10.666 1.00 79.62 86 SER A N 1
ATOM 693 C CA . SER A 1 86 ? 12.095 -1.966 -11.611 1.00 79.62 86 SER A CA 1
ATOM 694 C C . SER A 1 86 ? 12.046 -1.502 -13.075 1.00 79.62 86 SER A C 1
ATOM 696 O O . SER A 1 86 ? 12.957 -1.798 -13.845 1.00 79.62 86 SER A O 1
ATOM 698 N N . LEU A 1 87 ? 11.058 -0.685 -13.456 1.00 78.62 87 LEU A N 1
ATOM 699 C CA . LEU A 1 87 ? 11.001 -0.083 -14.792 1.00 78.62 87 LEU A CA 1
ATOM 700 C C . LEU A 1 87 ? 12.099 0.964 -15.020 1.00 78.62 87 LEU A C 1
ATOM 702 O O . LEU A 1 87 ? 12.704 0.995 -16.091 1.00 78.62 87 LEU A O 1
ATOM 706 N N . GLY A 1 88 ? 12.379 1.813 -14.026 1.00 78.88 88 GLY A N 1
ATOM 707 C CA . GLY A 1 88 ? 13.433 2.827 -14.127 1.00 78.88 88 GLY A CA 1
ATOM 708 C C . GLY A 1 88 ? 14.822 2.212 -14.312 1.00 78.88 88 GLY A C 1
ATOM 709 O O . GLY A 1 88 ? 15.603 2.679 -15.139 1.00 78.88 88 GLY A O 1
ATOM 710 N N . THR A 1 89 ? 15.111 1.123 -13.599 1.00 82.75 89 THR A N 1
ATOM 711 C CA . THR A 1 89 ? 16.387 0.399 -13.725 1.00 82.75 89 THR A CA 1
ATOM 712 C C . THR A 1 89 ? 16.547 -0.276 -15.090 1.00 82.75 89 THR A C 1
ATOM 714 O O . THR A 1 89 ? 17.600 -0.125 -15.707 1.00 82.75 89 THR A O 1
ATOM 717 N N . LEU A 1 90 ? 15.507 -0.931 -15.622 1.00 82.12 90 LEU A N 1
ATOM 718 C CA . LEU A 1 90 ? 15.527 -1.499 -16.981 1.00 82.12 90 LEU A CA 1
ATOM 719 C C . LEU A 1 90 ? 15.736 -0.429 -18.064 1.00 82.12 90 LEU A C 1
ATOM 721 O O . LEU A 1 90 ? 16.481 -0.648 -19.019 1.00 82.12 90 LEU A O 1
ATOM 725 N N . MET A 1 91 ? 15.137 0.751 -17.894 1.00 78.56 91 MET A N 1
ATOM 726 C CA . MET A 1 91 ? 15.331 1.875 -18.811 1.00 78.56 91 MET A CA 1
ATOM 727 C C . MET A 1 91 ? 16.763 2.407 -18.786 1.00 78.56 91 MET A C 1
ATOM 729 O O . MET A 1 91 ? 17.364 2.577 -19.847 1.00 78.56 91 MET A O 1
ATOM 733 N N . LEU A 1 92 ? 17.352 2.601 -17.605 1.00 82.25 92 LEU A N 1
ATOM 734 C CA . LEU A 1 92 ? 18.754 3.013 -17.489 1.00 82.25 92 LEU A CA 1
ATOM 735 C C . LEU A 1 92 ? 19.702 1.999 -18.144 1.00 82.25 92 LEU A C 1
ATOM 737 O O . LEU A 1 92 ? 20.611 2.399 -18.868 1.00 82.25 92 LEU A O 1
ATOM 741 N N . LEU A 1 93 ? 19.451 0.697 -17.970 1.00 85.06 93 LEU A N 1
ATOM 742 C CA . LEU A 1 93 ? 20.221 -0.359 -18.633 1.00 85.06 93 LEU A CA 1
ATOM 743 C C . LEU A 1 93 ? 20.105 -0.291 -20.162 1.00 85.06 93 LEU A C 1
ATOM 745 O O . LEU A 1 93 ? 21.117 -0.419 -20.848 1.00 85.06 93 LEU A O 1
ATOM 749 N N . SER A 1 94 ? 18.910 -0.030 -20.704 1.00 81.00 94 SER A N 1
ATOM 750 C CA . SER A 1 94 ? 18.720 0.128 -22.155 1.00 81.00 94 SER A CA 1
ATOM 751 C C . SER A 1 94 ? 19.456 1.343 -22.731 1.00 81.00 94 SER A C 1
ATOM 753 O O . SER A 1 94 ? 20.040 1.249 -23.810 1.00 81.00 94 SER A O 1
ATOM 755 N N . ILE A 1 95 ? 19.507 2.457 -21.992 1.00 79.81 95 ILE A N 1
ATOM 756 C CA . ILE A 1 95 ? 20.239 3.665 -22.394 1.00 79.81 95 ILE A CA 1
ATOM 757 C C . ILE A 1 95 ? 21.744 3.385 -22.406 1.00 79.81 95 ILE A C 1
ATOM 759 O O . ILE A 1 95 ? 22.424 3.711 -23.377 1.00 79.81 95 ILE A O 1
ATOM 763 N N . ILE A 1 96 ? 22.263 2.736 -21.360 1.00 84.12 96 ILE A N 1
ATOM 764 C CA . ILE A 1 96 ? 23.680 2.361 -21.266 1.00 84.12 96 ILE A CA 1
ATOM 765 C C . ILE A 1 96 ? 24.059 1.404 -22.405 1.00 84.12 96 ILE A C 1
ATOM 767 O O . ILE A 1 96 ? 25.067 1.624 -23.074 1.00 84.12 96 ILE A O 1
ATOM 771 N N . ALA A 1 97 ? 23.233 0.392 -22.682 1.00 82.19 97 ALA A N 1
ATOM 772 C CA . ALA A 1 97 ? 23.442 -0.529 -23.798 1.00 82.19 97 ALA A CA 1
ATOM 773 C C . ALA A 1 97 ? 23.435 0.197 -25.156 1.00 82.19 97 ALA A C 1
ATOM 775 O O . ALA A 1 97 ? 24.299 -0.059 -25.993 1.00 82.19 97 ALA A O 1
ATOM 776 N N . GLY A 1 98 ? 22.521 1.153 -25.352 1.00 78.12 98 GLY A N 1
ATOM 777 C CA . GLY A 1 98 ? 22.476 1.997 -26.547 1.00 78.12 98 GLY A CA 1
ATOM 778 C C . GLY A 1 98 ? 23.747 2.831 -26.738 1.00 78.12 98 GLY A C 1
ATOM 779 O O . GLY A 1 98 ? 24.278 2.894 -27.846 1.00 78.12 98 GLY A O 1
ATOM 780 N N . ILE A 1 99 ? 24.287 3.412 -25.660 1.00 80.88 99 ILE A N 1
ATOM 781 C CA . ILE A 1 99 ? 25.543 4.182 -25.689 1.00 80.88 99 ILE A CA 1
ATOM 782 C C . ILE A 1 99 ? 26.736 3.280 -26.035 1.00 80.88 99 ILE A C 1
ATOM 784 O O . ILE A 1 99 ? 27.584 3.673 -26.834 1.00 80.88 99 ILE A O 1
ATOM 788 N N . ILE A 1 100 ? 26.797 2.069 -25.478 1.00 83.38 100 ILE A N 1
ATOM 789 C CA . ILE A 1 100 ? 27.866 1.100 -25.771 1.00 83.38 100 ILE A CA 1
ATOM 790 C C . ILE A 1 100 ? 27.795 0.635 -27.234 1.00 83.38 100 ILE A C 1
ATOM 792 O O . ILE A 1 100 ? 28.811 0.607 -27.926 1.00 83.38 100 ILE A O 1
ATOM 796 N N . CYS A 1 101 ? 26.602 0.326 -27.748 1.00 76.19 101 CYS A N 1
ATOM 797 C CA . CYS A 1 101 ? 26.428 0.025 -29.170 1.00 76.19 101 CYS A CA 1
ATOM 798 C C . CYS A 1 101 ? 26.848 1.204 -30.056 1.00 76.19 101 CYS A C 1
ATOM 800 O O . CYS A 1 101 ? 27.494 0.996 -31.082 1.00 76.19 101 CYS A O 1
ATOM 802 N N . TYR A 1 102 ? 26.537 2.437 -29.650 1.00 74.75 102 TYR A N 1
ATOM 803 C CA . TYR A 1 102 ? 26.942 3.639 -30.372 1.00 74.75 102 TYR A CA 1
ATOM 804 C C . TYR A 1 102 ? 28.467 3.796 -30.445 1.00 74.75 102 TYR A C 1
ATOM 806 O O . TYR A 1 102 ? 28.993 4.075 -31.522 1.00 74.75 102 TYR A O 1
ATOM 814 N N . THR A 1 103 ? 29.195 3.595 -29.342 1.00 74.81 103 THR A N 1
ATOM 815 C CA . THR A 1 103 ? 30.661 3.738 -29.337 1.00 74.81 103 THR A CA 1
ATOM 816 C C . THR A 1 103 ? 31.347 2.666 -30.182 1.00 74.81 103 THR A C 1
ATOM 818 O O . THR A 1 103 ? 32.278 2.987 -30.919 1.00 74.81 103 THR A O 1
ATOM 821 N N . ILE A 1 104 ? 30.856 1.423 -30.148 1.00 76.62 104 ILE A N 1
ATOM 822 C CA . ILE A 1 104 ? 31.374 0.317 -30.972 1.00 76.62 104 ILE A CA 1
ATOM 823 C C . ILE A 1 104 ? 31.113 0.573 -32.459 1.00 76.62 104 ILE A C 1
ATOM 825 O O . ILE A 1 104 ? 32.009 0.408 -33.291 1.00 76.62 104 ILE A O 1
ATOM 829 N N . ALA A 1 105 ? 29.898 1.004 -32.798 1.00 70.69 105 ALA A N 1
ATOM 830 C CA . ALA A 1 105 ? 29.520 1.248 -34.180 1.00 70.69 105 ALA A CA 1
ATOM 831 C C . ALA A 1 105 ? 30.244 2.472 -34.757 1.00 70.69 105 ALA A C 1
ATOM 833 O O . ALA A 1 105 ? 30.735 2.407 -35.877 1.00 70.69 105 ALA A O 1
ATOM 834 N N . LYS A 1 106 ? 30.424 3.542 -33.968 1.00 69.88 106 LYS A N 1
ATOM 835 C CA . LYS A 1 106 ? 31.254 4.693 -34.357 1.00 69.88 106 LYS A CA 1
ATOM 836 C C . LYS A 1 106 ? 32.705 4.292 -34.634 1.00 69.88 106 LYS A C 1
ATOM 838 O O . LYS A 1 106 ? 33.318 4.842 -35.538 1.00 69.88 106 LYS A O 1
ATOM 843 N N . ASN A 1 107 ? 33.256 3.349 -33.872 1.00 70.69 107 ASN A N 1
ATOM 844 C CA . ASN A 1 107 ? 34.637 2.898 -34.052 1.00 70.69 107 ASN A CA 1
ATOM 845 C C . ASN A 1 107 ? 34.835 2.004 -35.293 1.00 70.69 107 ASN A C 1
ATOM 847 O O . ASN A 1 107 ? 35.968 1.785 -35.704 1.00 70.69 107 ASN A O 1
ATOM 851 N N . SER A 1 108 ? 33.751 1.476 -35.873 1.00 70.00 108 SER A N 1
ATOM 852 C CA . SER A 1 108 ? 33.799 0.510 -36.982 1.00 70.00 108 SER A CA 1
ATOM 853 C C . SER A 1 108 ? 33.274 1.066 -38.313 1.00 70.00 108 SER A C 1
ATOM 855 O O . SER A 1 108 ? 33.255 0.329 -39.295 1.00 70.00 108 SER A O 1
ATOM 857 N N . TYR A 1 109 ? 32.809 2.320 -38.358 1.00 62.31 109 TYR A N 1
ATOM 858 C CA . TYR A 1 109 ? 32.071 2.868 -39.500 1.00 62.31 109 TYR A CA 1
ATOM 859 C C . TYR A 1 109 ? 32.786 4.073 -40.120 1.00 62.31 109 TYR A C 1
ATOM 861 O O . TYR A 1 109 ? 33.078 5.052 -39.434 1.00 62.31 109 TYR A O 1
ATOM 869 N N . ASP A 1 110 ? 33.051 3.979 -41.422 1.00 62.22 110 ASP A N 1
ATOM 870 C CA . ASP A 1 110 ? 33.641 5.038 -42.243 1.00 62.22 110 ASP A CA 1
ATOM 871 C C . ASP A 1 110 ? 32.616 6.171 -42.488 1.00 62.22 110 ASP A C 1
ATOM 873 O O . ASP A 1 110 ? 31.410 5.936 -42.595 1.00 62.22 110 ASP A O 1
ATOM 877 N N . ASN A 1 111 ? 33.075 7.419 -42.478 1.00 61.16 111 ASN A N 1
ATOM 878 C CA . ASN A 1 111 ? 32.387 8.563 -41.852 1.00 61.16 111 ASN A CA 1
ATOM 879 C C . ASN A 1 111 ? 31.355 9.347 -42.699 1.00 61.16 111 ASN A C 1
ATOM 881 O O . ASN A 1 111 ? 30.975 10.451 -42.310 1.00 61.16 111 ASN A O 1
ATOM 885 N N . ASP A 1 112 ? 30.843 8.822 -43.813 1.00 66.56 112 ASP A N 1
ATOM 886 C CA . ASP A 1 112 ? 30.302 9.727 -44.850 1.00 66.56 112 ASP A CA 1
ATOM 887 C C . ASP A 1 112 ? 28.766 9.773 -44.995 1.00 66.56 112 ASP A C 1
ATOM 889 O O . ASP A 1 112 ? 28.245 10.478 -45.859 1.00 66.56 112 ASP A O 1
ATOM 893 N N . ASN A 1 113 ? 28.000 9.090 -44.132 1.00 62.75 113 ASN A N 1
ATOM 894 C CA . ASN A 1 113 ? 26.533 9.041 -44.246 1.00 62.75 113 ASN A CA 1
ATOM 895 C C . ASN A 1 113 ? 25.807 9.900 -43.182 1.00 62.75 113 ASN A C 1
ATOM 897 O O . ASN A 1 113 ? 25.648 9.460 -42.039 1.00 62.75 113 ASN A O 1
ATOM 901 N N . PRO A 1 114 ? 25.240 11.073 -43.540 1.00 63.25 114 PRO A N 1
ATOM 902 C CA . PRO A 1 114 ? 24.516 11.947 -42.602 1.00 63.25 114 PRO A CA 1
ATOM 903 C C . PRO A 1 114 ? 23.219 11.325 -42.049 1.00 63.25 114 PRO A C 1
ATOM 905 O O . PRO A 1 114 ? 22.698 11.764 -41.023 1.00 63.25 114 PRO A O 1
ATOM 908 N N . LEU A 1 115 ? 22.711 10.265 -42.688 1.00 59.38 115 LEU A N 1
ATOM 909 C CA . LEU A 1 115 ? 21.528 9.521 -42.245 1.00 59.38 115 LEU A CA 1
ATOM 910 C C . LEU A 1 115 ? 21.780 8.729 -40.947 1.00 59.38 115 LEU A C 1
ATOM 912 O O . LEU A 1 115 ? 20.858 8.514 -40.160 1.00 59.38 115 LEU A O 1
ATOM 916 N N . TYR A 1 116 ? 23.036 8.348 -40.688 1.00 66.31 116 TYR A N 1
ATOM 917 C CA . TYR A 1 116 ? 23.427 7.610 -39.487 1.00 66.31 116 TYR A CA 1
ATOM 918 C C . TYR A 1 116 ? 23.285 8.477 -38.224 1.00 66.31 116 TYR A C 1
ATOM 920 O O . TYR A 1 116 ? 22.715 8.041 -37.223 1.00 66.31 116 TYR A O 1
ATOM 928 N N . GLY A 1 117 ? 23.697 9.748 -38.299 1.00 65.69 117 GLY A N 1
ATOM 929 C CA . GLY A 1 117 ? 23.572 10.706 -37.193 1.00 65.69 117 GLY A CA 1
ATOM 930 C C . GLY A 1 117 ? 22.121 11.003 -36.797 1.00 65.69 117 GLY A C 1
ATOM 931 O O . GLY A 1 117 ? 21.816 11.137 -35.613 1.00 65.69 117 GLY A O 1
ATOM 932 N N . LEU A 1 118 ? 21.206 11.029 -37.772 1.00 65.25 118 LEU A N 1
ATOM 933 C CA . LEU A 1 118 ? 19.767 11.185 -37.534 1.00 65.25 118 LEU A CA 1
ATOM 934 C C . LEU A 1 118 ? 19.157 9.955 -36.848 1.00 65.25 118 LEU A C 1
ATOM 936 O O . LEU A 1 118 ? 18.415 10.108 -35.878 1.00 65.25 118 LEU A O 1
ATOM 940 N N . GLY A 1 119 ? 19.505 8.742 -37.291 1.00 68.31 119 GLY A N 1
ATOM 941 C CA . GLY A 1 119 ? 19.024 7.496 -36.677 1.00 68.31 119 GLY A CA 1
ATOM 942 C C . GLY A 1 119 ? 19.418 7.351 -35.200 1.00 68.31 119 GLY A C 1
ATOM 943 O O . GLY A 1 119 ? 18.616 6.899 -34.384 1.00 68.31 119 GLY A O 1
ATOM 944 N N . ILE A 1 120 ? 20.614 7.815 -34.831 1.00 68.12 120 ILE A N 1
ATOM 945 C CA . ILE A 1 120 ? 21.114 7.802 -33.445 1.00 68.12 120 ILE A CA 1
ATOM 946 C C . ILE A 1 120 ? 20.348 8.787 -32.550 1.00 68.12 120 ILE A C 1
ATOM 948 O O . ILE A 1 120 ? 20.057 8.472 -31.395 1.00 68.12 120 ILE A O 1
ATOM 952 N N . LEU A 1 121 ? 19.973 9.958 -33.077 1.00 68.00 121 LEU A N 1
ATOM 953 C CA . LEU A 1 121 ? 19.199 10.956 -32.334 1.00 68.00 121 LEU A CA 1
ATOM 954 C C . LEU A 1 121 ? 17.811 10.411 -31.953 1.00 68.00 121 LEU A C 1
ATOM 956 O O . LEU A 1 121 ? 17.355 10.576 -30.821 1.00 68.00 121 LEU A O 1
ATOM 960 N N . PHE A 1 122 ? 17.169 9.687 -32.873 1.00 70.19 122 PHE A N 1
ATOM 961 C CA . PHE A 1 122 ? 15.884 9.031 -32.625 1.00 70.19 122 PHE A CA 1
ATOM 962 C C . PHE A 1 122 ? 15.992 7.859 -31.639 1.00 70.19 122 PHE A C 1
ATOM 964 O O . PHE A 1 122 ? 15.089 7.682 -30.821 1.00 70.19 122 PHE A O 1
ATOM 971 N N . LEU A 1 123 ? 17.109 7.125 -31.631 1.00 67.75 123 LEU A N 1
ATOM 972 C CA . LEU A 1 123 ? 17.364 6.027 -30.688 1.00 67.75 123 LEU A CA 1
ATOM 973 C C . LEU A 1 123 ? 17.429 6.488 -29.225 1.00 67.75 123 LEU A C 1
ATOM 975 O O . LEU A 1 123 ? 17.157 5.696 -28.333 1.00 67.75 123 LEU A O 1
ATOM 979 N N . ILE A 1 124 ? 17.757 7.757 -28.972 1.00 70.69 124 ILE A N 1
ATOM 980 C CA . ILE A 1 124 ? 17.834 8.336 -27.621 1.00 70.69 124 ILE A CA 1
ATOM 981 C C . ILE A 1 124 ? 16.546 9.101 -27.276 1.00 70.69 124 ILE A C 1
ATOM 983 O O . ILE A 1 124 ? 16.052 9.029 -26.151 1.00 70.69 124 ILE A O 1
ATOM 987 N N . ILE A 1 125 ? 15.957 9.810 -28.242 1.00 74.19 125 ILE A N 1
ATOM 988 C CA . ILE A 1 125 ? 14.765 10.641 -28.014 1.00 74.19 125 ILE A CA 1
ATOM 989 C C . ILE A 1 125 ? 13.498 9.792 -27.841 1.00 74.19 125 ILE A C 1
ATOM 991 O O . ILE A 1 125 ? 12.665 10.103 -26.989 1.00 74.19 125 ILE A O 1
ATOM 995 N N . ILE A 1 126 ? 13.341 8.704 -28.597 1.0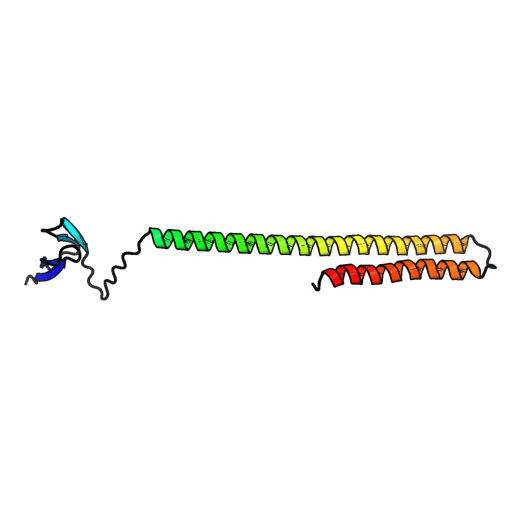0 74.25 126 ILE A N 1
ATOM 996 C CA . ILE A 1 126 ? 12.165 7.825 -28.500 1.00 74.25 126 ILE A CA 1
ATOM 997 C C . ILE A 1 126 ? 12.066 7.150 -27.118 1.00 74.25 126 ILE A C 1
ATOM 999 O O . ILE A 1 126 ? 11.011 7.265 -26.492 1.00 74.25 126 ILE A O 1
ATOM 1003 N N . PRO A 1 127 ? 13.124 6.530 -26.557 1.00 74.06 127 PRO A N 1
ATOM 1004 C CA . PRO A 1 127 ? 13.038 5.982 -25.206 1.00 74.06 127 PRO A CA 1
ATOM 1005 C C . PRO A 1 127 ? 12.853 7.075 -24.149 1.00 74.06 127 PRO A C 1
ATOM 1007 O O . PRO A 1 127 ? 12.058 6.882 -23.234 1.00 74.06 127 PRO A O 1
ATOM 1010 N N . CYS A 1 128 ? 13.483 8.247 -24.291 1.00 72.19 128 CYS A N 1
ATOM 1011 C CA . CYS A 1 128 ? 13.278 9.370 -23.369 1.00 72.19 128 CYS A CA 1
ATOM 1012 C C . CYS A 1 128 ? 11.832 9.896 -23.378 1.00 72.19 128 CYS A C 1
ATOM 1014 O O . CYS A 1 128 ? 11.273 10.200 -22.325 1.00 72.19 128 CYS A O 1
ATOM 1016 N N . THR A 1 129 ? 11.192 9.977 -24.544 1.00 75.75 129 THR A N 1
ATOM 1017 C CA . THR A 1 129 ? 9.803 10.453 -24.662 1.00 75.75 129 THR A CA 1
ATOM 1018 C C . THR A 1 129 ? 8.795 9.400 -24.201 1.00 75.75 129 THR A C 1
ATOM 1020 O O . THR A 1 129 ? 7.889 9.733 -23.435 1.00 75.75 129 THR A O 1
ATOM 1023 N N . CYS A 1 130 ? 8.992 8.122 -24.543 1.00 73.06 130 CYS A N 1
ATOM 1024 C CA . CYS A 1 130 ? 8.213 7.015 -23.978 1.00 73.06 130 CYS A CA 1
ATOM 1025 C C . CYS A 1 130 ? 8.342 6.944 -22.450 1.00 73.06 130 CYS A C 1
ATOM 1027 O O . CYS A 1 130 ? 7.348 6.701 -21.766 1.00 73.06 130 CYS A O 1
ATOM 1029 N N . PHE A 1 131 ? 9.527 7.222 -21.899 1.00 76.06 131 PHE A N 1
ATOM 1030 C CA . PHE A 1 131 ? 9.750 7.268 -20.456 1.00 76.06 131 PHE A CA 1
ATOM 1031 C C . PHE A 1 131 ? 8.932 8.365 -19.775 1.00 76.06 131 PHE A C 1
ATOM 1033 O O . PHE A 1 131 ? 8.251 8.107 -18.786 1.00 76.06 131 PHE A O 1
ATOM 1040 N N . ILE A 1 132 ? 8.958 9.584 -20.321 1.00 74.81 132 ILE A N 1
ATOM 1041 C CA . ILE A 1 132 ? 8.216 10.727 -19.772 1.00 74.81 132 ILE A CA 1
ATOM 1042 C C . ILE A 1 132 ? 6.703 10.461 -19.805 1.00 74.81 132 ILE A C 1
ATOM 1044 O O . ILE A 1 132 ? 5.993 10.790 -18.851 1.00 74.81 132 ILE A O 1
ATOM 1048 N N . ILE A 1 133 ? 6.202 9.829 -20.871 1.00 74.31 133 ILE A N 1
ATOM 1049 C CA . ILE A 1 133 ? 4.787 9.456 -20.998 1.00 74.31 133 ILE A CA 1
ATOM 1050 C C . ILE A 1 133 ? 4.420 8.366 -19.980 1.00 74.31 133 ILE A C 1
ATOM 1052 O O . ILE A 1 133 ? 3.408 8.494 -19.293 1.00 74.31 133 ILE A O 1
ATOM 1056 N N . LEU A 1 134 ? 5.254 7.337 -19.809 1.00 70.81 134 LEU A N 1
ATOM 1057 C CA . LEU A 1 134 ? 5.015 6.263 -18.839 1.00 70.81 134 LEU A CA 1
ATOM 1058 C C . LEU A 1 134 ? 5.099 6.750 -17.387 1.00 70.81 134 LEU A C 1
ATOM 1060 O O . LEU A 1 134 ? 4.272 6.353 -16.567 1.00 70.81 134 LEU A O 1
ATOM 1064 N N . LEU A 1 135 ? 6.018 7.670 -17.074 1.00 72.75 135 LEU A N 1
ATOM 1065 C CA . LEU A 1 135 ? 6.051 8.350 -15.779 1.00 72.75 135 LEU A CA 1
ATOM 1066 C C . LEU A 1 135 ? 4.745 9.102 -15.525 1.00 72.75 135 LEU A C 1
ATOM 1068 O O . LEU A 1 135 ? 4.180 8.981 -14.442 1.00 72.75 135 LEU A O 1
ATOM 1072 N N . ARG A 1 136 ? 4.215 9.821 -16.522 1.00 70.19 136 ARG A N 1
ATOM 1073 C CA . ARG A 1 136 ? 2.912 10.487 -16.394 1.00 70.19 136 ARG A CA 1
ATOM 1074 C C . ARG A 1 136 ? 1.754 9.516 -16.198 1.00 70.19 136 ARG A C 1
ATOM 1076 O O . ARG A 1 136 ? 0.834 9.859 -15.469 1.00 70.19 136 ARG A O 1
ATOM 1083 N N . VAL A 1 137 ? 1.791 8.322 -16.783 1.00 66.56 137 VAL A N 1
ATOM 1084 C CA . VAL A 1 137 ? 0.757 7.298 -16.556 1.00 66.56 137 VAL A CA 1
ATOM 1085 C C . VAL A 1 137 ? 0.852 6.732 -15.137 1.00 66.56 137 VAL A C 1
ATOM 1087 O O . VAL A 1 137 ? -0.155 6.672 -14.441 1.00 66.56 137 VAL A O 1
ATOM 1090 N N . ILE A 1 138 ? 2.048 6.387 -14.657 1.00 65.88 138 ILE A N 1
ATOM 1091 C CA . ILE A 1 138 ? 2.234 5.797 -13.320 1.00 65.88 138 ILE A CA 1
ATOM 1092 C C . ILE A 1 138 ? 1.963 6.828 -12.211 1.00 65.88 138 ILE A C 1
ATOM 1094 O O . ILE A 1 138 ? 1.234 6.535 -11.265 1.00 65.88 138 ILE A O 1
ATOM 1098 N N . PHE A 1 139 ? 2.498 8.047 -12.335 1.00 63.62 139 PHE A N 1
ATOM 1099 C CA . PHE A 1 139 ? 2.237 9.136 -11.386 1.00 63.62 139 PHE A CA 1
ATOM 1100 C C . PHE A 1 139 ? 0.831 9.733 -11.549 1.00 63.62 139 PHE A C 1
ATOM 1102 O O . PHE A 1 139 ? 0.242 10.174 -10.568 1.00 63.62 139 PHE A O 1
ATOM 1109 N N . GLY A 1 140 ? 0.246 9.701 -12.749 1.00 58.69 140 GLY A N 1
ATOM 1110 C CA . GLY A 1 140 ? -1.151 10.082 -12.983 1.00 58.69 140 GLY A CA 1
ATOM 1111 C C . GLY A 1 140 ? -2.141 9.113 -12.334 1.00 58.69 140 GLY A C 1
ATOM 1112 O O . GLY A 1 140 ? -3.152 9.542 -11.791 1.00 58.69 140 GLY A O 1
ATOM 1113 N N . VAL A 1 141 ? -1.805 7.820 -12.284 1.00 51.28 141 VAL A N 1
ATOM 1114 C CA . VAL A 1 141 ? -2.520 6.796 -11.498 1.00 51.28 141 VAL A CA 1
ATOM 1115 C C . VAL A 1 141 ? -2.297 6.961 -9.983 1.00 51.28 141 VAL A C 1
ATOM 1117 O O . VAL A 1 141 ? -3.027 6.379 -9.184 1.00 51.28 141 VAL A O 1
ATOM 1120 N N . ALA A 1 142 ? -1.320 7.763 -9.552 1.00 48.56 142 ALA A N 1
ATOM 1121 C CA . ALA A 1 142 ? -1.124 8.096 -8.140 1.00 48.56 142 ALA A CA 1
ATOM 1122 C C . ALA A 1 142 ? -1.977 9.289 -7.666 1.00 48.56 142 ALA A C 1
ATOM 1124 O O . ALA A 1 142 ? -2.037 9.519 -6.461 1.00 48.56 142 ALA A O 1
ATOM 1125 N N . ASN A 1 143 ? -2.623 10.029 -8.579 1.00 47.56 143 ASN A N 1
ATOM 1126 C CA . ASN A 1 143 ? -3.367 11.255 -8.262 1.00 47.56 143 ASN A CA 1
ATOM 1127 C C . ASN A 1 143 ? -4.895 11.124 -8.433 1.00 47.56 143 ASN A C 1
ATOM 1129 O O . ASN A 1 143 ? -5.589 12.131 -8.574 1.00 47.56 143 ASN A O 1
ATOM 1133 N N . LYS A 1 144 ? -5.414 9.893 -8.453 1.00 44.00 144 LYS A N 1
ATOM 1134 C CA . LYS A 1 144 ? -6.845 9.574 -8.452 1.00 44.00 144 LYS A CA 1
ATOM 1135 C C . LYS A 1 144 ? -7.119 8.522 -7.388 1.00 44.00 144 LYS A C 1
ATOM 1137 O O . LYS A 1 144 ? -8.193 8.622 -6.764 1.00 44.00 144 LYS A O 1
#